Protein AF-R8MET6-F1 (afdb_monomer_lite)

Foldseek 3Di:
DDKFWKWKFFDDPPDDSVRTDTPDTDIDPPQDPDPVSNVVVVQVVNQVVCVVVLTKMWMDTPPGPPTDIDRPPSPPD

pLDDT: mean 81.68, std 12.21, range [41.06, 91.38]

Sequence (77 aa):
MAIKRIQVVVKETGKTWEESSVVADVTLKDLPDEYEEQKSHIDSRAEMIAHVYKKQVRWNYYGHLTGNYIGNQYLYN

Radius of gyration: 12.4 Å; chains: 1; bounding box: 32×17×34 Å

Secondary structure (DSSP, 8-state):
-EEEEEEEEEPPTT--SSSSPEEEEEEEEEE-SSHHHHHHHHHHHHHHHHHHHTS-EEEEETTEEEEEEE-GGGGG-

Organism: Bacillus cereus (strain VD146) (NCBI:txid1053236)

Structure (mmCIF, N/CA/C/O backbone):
data_AF-R8MET6-F1
#
_entry.id   AF-R8MET6-F1
#
loop_
_atom_site.group_PDB
_atom_site.id
_atom_site.type_symbol
_atom_site.label_atom_id
_atom_site.label_alt_id
_atom_site.label_comp_id
_atom_site.label_asym_id
_atom_site.label_entity_id
_atom_site.label_seq_id
_atom_site.pdbx_PDB_ins_code
_atom_site.Cartn_x
_atom_site.Cartn_y
_atom_site.Cartn_z
_atom_site.occupancy
_atom_site.B_iso_or_equiv
_atom_site.auth_seq_id
_atom_site.auth_comp_id
_atom_site.auth_asym_id
_atom_site.auth_atom_id
_atom_site.pdbx_PDB_model_num
ATOM 1 N N . MET A 1 1 ? 13.176 -2.720 -17.424 1.00 58.38 1 MET A N 1
ATOM 2 C CA . 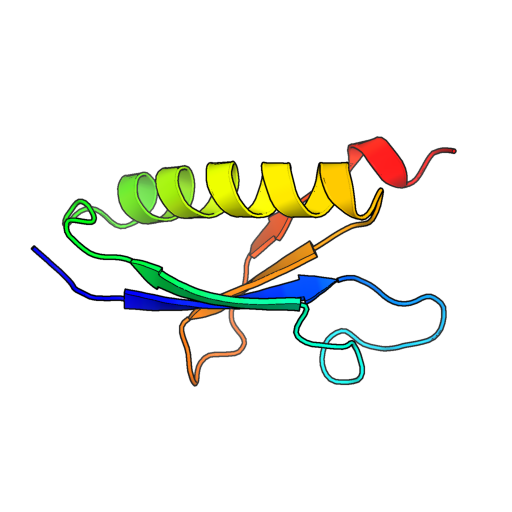MET A 1 1 ? 12.039 -3.264 -16.652 1.00 58.38 1 MET A CA 1
ATOM 3 C C . MET A 1 1 ? 12.451 -3.464 -15.209 1.00 58.38 1 MET A C 1
ATOM 5 O O . MET A 1 1 ? 13.301 -4.302 -14.913 1.00 58.38 1 MET A O 1
ATOM 9 N N . ALA A 1 2 ? 11.894 -2.644 -14.323 1.00 64.62 2 ALA A N 1
ATOM 10 C CA . ALA A 1 2 ? 12.211 -2.669 -12.904 1.00 64.62 2 ALA A CA 1
ATOM 11 C C . ALA A 1 2 ? 11.384 -3.729 -12.157 1.00 64.62 2 ALA A C 1
ATOM 13 O O . ALA A 1 2 ? 10.191 -3.900 -12.405 1.00 64.62 2 ALA A O 1
ATOM 14 N N . ILE A 1 3 ? 12.019 -4.410 -11.199 1.00 73.12 3 ILE A N 1
ATOM 15 C CA . ILE A 1 3 ? 11.333 -5.251 -10.213 1.00 73.12 3 ILE A CA 1
ATOM 16 C C . ILE A 1 3 ? 11.185 -4.423 -8.939 1.00 73.12 3 ILE A C 1
ATOM 18 O O . ILE A 1 3 ? 12.181 -3.947 -8.391 1.00 73.12 3 ILE A O 1
ATOM 22 N N . LYS A 1 4 ? 9.951 -4.241 -8.463 1.00 82.31 4 LYS A N 1
ATOM 23 C CA . LYS A 1 4 ? 9.666 -3.492 -7.231 1.00 82.31 4 LYS A CA 1
ATOM 24 C C . LYS A 1 4 ? 8.878 -4.357 -6.263 1.00 82.31 4 LYS A C 1
ATOM 26 O O . LYS A 1 4 ? 7.889 -4.978 -6.638 1.00 82.31 4 LYS A O 1
ATOM 31 N N . ARG A 1 5 ? 9.302 -4.374 -5.003 1.00 88.50 5 ARG A N 1
ATOM 32 C CA . ARG A 1 5 ? 8.553 -4.992 -3.908 1.00 88.50 5 ARG A CA 1
ATOM 33 C C . ARG A 1 5 ? 7.764 -3.911 -3.186 1.00 88.50 5 ARG A C 1
ATOM 35 O O . ARG A 1 5 ? 8.343 -2.888 -2.813 1.00 88.50 5 ARG A O 1
ATOM 42 N N . ILE A 1 6 ? 6.469 -4.133 -3.009 1.00 90.12 6 ILE A N 1
ATOM 43 C CA . ILE A 1 6 ? 5.575 -3.213 -2.310 1.00 90.12 6 ILE A CA 1
ATOM 44 C C . ILE A 1 6 ? 4.894 -3.922 -1.143 1.00 90.12 6 ILE A C 1
ATOM 46 O O . ILE A 1 6 ? 4.555 -5.101 -1.231 1.00 90.12 6 ILE A O 1
ATOM 50 N N . GLN A 1 7 ? 4.670 -3.179 -0.067 1.00 91.38 7 GLN A N 1
ATOM 51 C CA . GLN A 1 7 ? 3.895 -3.617 1.088 1.00 91.38 7 GLN A CA 1
ATOM 52 C C . GLN A 1 7 ? 2.637 -2.772 1.195 1.00 91.38 7 GLN A C 1
ATOM 54 O O . GLN A 1 7 ? 2.719 -1.546 1.151 1.00 91.38 7 GLN A O 1
ATOM 59 N N . VAL A 1 8 ? 1.487 -3.418 1.351 1.00 90.81 8 VAL A N 1
ATOM 60 C CA . VAL A 1 8 ? 0.189 -2.768 1.531 1.00 90.81 8 VAL A CA 1
ATOM 61 C C . VAL A 1 8 ? -0.280 -2.998 2.957 1.00 90.81 8 VAL A C 1
ATOM 63 O O . VAL A 1 8 ? -0.343 -4.133 3.429 1.00 90.81 8 VAL A O 1
ATOM 66 N N . VAL A 1 9 ? -0.618 -1.908 3.628 1.00 91.31 9 VAL A N 1
ATOM 67 C CA . VAL A 1 9 ? -1.097 -1.862 5.006 1.00 91.31 9 VAL A CA 1
ATOM 68 C C . VAL A 1 9 ? -2.533 -1.365 4.997 1.00 91.31 9 VAL A C 1
ATOM 70 O O . VAL A 1 9 ? -2.851 -0.415 4.283 1.00 91.31 9 VAL A O 1
ATOM 73 N N . VAL A 1 10 ? -3.401 -1.981 5.791 1.00 90.19 10 VAL A N 1
ATOM 74 C CA . VAL A 1 10 ? -4.800 -1.558 5.952 1.00 90.19 10 VAL A CA 1
ATOM 75 C C . VAL A 1 10 ? -4.933 -0.711 7.209 1.00 90.19 10 VAL A C 1
ATOM 77 O O . VAL A 1 10 ? -4.414 -1.087 8.252 1.00 90.19 10 VAL A O 1
ATOM 80 N N . LYS A 1 11 ? -5.660 0.409 7.147 1.00 89.50 11 LYS A N 1
ATOM 81 C CA . LYS A 1 11 ? -5.894 1.260 8.316 1.00 89.50 11 LYS A CA 1
ATOM 82 C C . LYS A 1 11 ? -6.720 0.519 9.360 1.00 89.50 11 LYS A C 1
ATOM 84 O O . LYS A 1 11 ? -7.884 0.188 9.127 1.00 89.50 11 LYS A O 1
ATOM 89 N N . GLU A 1 12 ? -6.134 0.296 10.529 1.00 87.56 12 GLU A N 1
ATOM 90 C CA . GLU A 1 12 ? -6.849 -0.235 11.686 1.00 87.56 12 GLU A CA 1
ATOM 91 C C . GLU A 1 12 ? -7.335 0.902 12.597 1.00 87.56 12 GLU A C 1
ATOM 93 O O . GLU A 1 12 ? -6.632 1.887 12.839 1.00 87.56 12 GLU A O 1
ATOM 98 N N . THR A 1 13 ? -8.568 0.782 13.094 1.00 85.75 13 THR A N 1
ATOM 99 C CA . THR A 1 13 ? -9.166 1.763 14.006 1.00 85.75 13 THR A CA 1
ATOM 100 C C . THR A 1 13 ? -8.350 1.843 15.291 1.00 85.75 13 THR A C 1
ATOM 102 O O . THR A 1 13 ? -8.086 0.824 15.923 1.00 85.75 13 THR A O 1
ATOM 105 N N . GLY A 1 14 ? -7.959 3.058 15.681 1.00 87.19 14 GLY A N 1
ATOM 106 C CA . GLY A 1 14 ? -7.172 3.291 16.893 1.00 87.19 14 GLY A CA 1
ATOM 107 C C . GLY A 1 14 ? -5.679 2.970 16.773 1.00 87.19 14 GLY A C 1
ATOM 108 O O . GLY A 1 14 ? -4.984 3.070 17.776 1.00 87.19 14 GLY A O 1
ATOM 109 N N . LYS A 1 15 ? -5.175 2.623 15.579 1.00 88.06 15 LYS A N 1
ATOM 110 C CA . LYS A 1 15 ? -3.746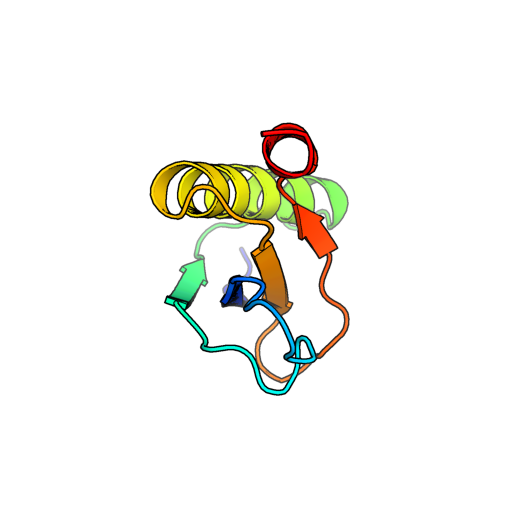 2.375 15.333 1.00 88.06 15 LYS A CA 1
ATOM 111 C C . LYS A 1 15 ? -3.150 3.364 14.339 1.00 88.06 15 LYS A C 1
ATOM 113 O O . LYS A 1 15 ? -3.822 3.844 13.418 1.00 88.06 15 LYS A O 1
ATOM 118 N N . THR A 1 16 ? -1.864 3.654 14.486 1.00 88.06 16 THR A N 1
ATOM 119 C CA . THR A 1 16 ? -1.056 4.318 13.453 1.00 88.06 16 THR A CA 1
ATOM 120 C C . THR A 1 16 ? -0.862 3.395 12.242 1.00 88.06 16 THR A C 1
ATOM 122 O O . THR A 1 16 ? -1.254 2.226 12.259 1.00 88.06 16 THR A O 1
ATOM 125 N N . TRP A 1 17 ? -0.322 3.918 11.139 1.00 86.81 17 TRP A N 1
ATOM 126 C CA . TRP A 1 17 ? -0.050 3.086 9.959 1.00 86.81 17 TRP A CA 1
ATOM 127 C C . TRP A 1 17 ? 1.069 2.082 10.232 1.00 86.81 17 TRP A C 1
ATOM 129 O O . TRP A 1 17 ? 1.043 0.974 9.717 1.00 86.81 17 TRP A O 1
ATOM 139 N N . GLU A 1 18 ? 2.017 2.470 11.071 1.00 85.38 18 GLU A N 1
ATOM 140 C CA . GLU A 1 18 ? 3.184 1.702 11.479 1.00 85.38 18 GLU A CA 1
ATOM 141 C C . GLU A 1 18 ? 2.800 0.545 12.419 1.00 85.38 18 GLU A C 1
ATOM 143 O O . GLU A 1 18 ? 3.442 -0.499 12.414 1.00 85.38 18 GLU A O 1
ATOM 148 N N . GLU A 1 19 ? 1.717 0.708 13.183 1.00 87.69 19 GLU A N 1
ATOM 149 C CA . GLU A 1 19 ? 1.131 -0.328 14.049 1.00 87.69 19 GLU A CA 1
ATOM 150 C C . GLU A 1 19 ? 0.100 -1.214 13.332 1.00 87.69 19 GLU A C 1
ATOM 152 O O . GLU A 1 19 ? -0.373 -2.210 13.891 1.00 87.69 19 GLU A O 1
ATOM 157 N N . SER A 1 20 ? -0.313 -0.822 12.127 1.00 88.25 20 SER A N 1
ATOM 158 C CA . SER A 1 20 ? -1.321 -1.537 11.351 1.00 88.25 20 SER A CA 1
ATOM 159 C C . SER A 1 20 ? -0.711 -2.734 10.616 1.00 88.25 20 SER A C 1
ATOM 161 O O . SER A 1 20 ? 0.462 -2.732 10.240 1.00 88.25 20 SER A O 1
ATOM 163 N N . SER A 1 21 ? -1.517 -3.768 10.380 1.00 86.38 21 SER A N 1
ATOM 164 C CA . SER A 1 21 ? -1.028 -5.008 9.773 1.00 86.38 21 SER A CA 1
ATOM 165 C C . SER A 1 21 ? -0.736 -4.850 8.277 1.00 86.38 21 SER A C 1
ATOM 167 O O . SER A 1 21 ? -1.551 -4.311 7.519 1.00 86.38 21 SER A O 1
ATOM 169 N N . VAL A 1 22 ? 0.399 -5.394 7.827 1.00 90.25 22 VAL A N 1
ATOM 170 C CA . VAL A 1 22 ? 0.671 -5.609 6.397 1.00 90.25 22 VAL A CA 1
ATOM 171 C C . VAL A 1 22 ? -0.248 -6.724 5.902 1.00 90.25 22 VAL A C 1
ATOM 173 O O . VAL A 1 22 ? -0.194 -7.844 6.403 1.00 90.25 22 VAL A O 1
ATOM 176 N N . VAL A 1 23 ? -1.087 -6.422 4.915 1.00 90.44 23 VAL A N 1
ATOM 177 C CA . VAL A 1 23 ? -2.048 -7.379 4.338 1.00 90.44 23 VAL A CA 1
ATOM 178 C C . VAL A 1 23 ? -1.601 -7.935 2.993 1.00 90.44 23 VAL A C 1
ATOM 180 O O . VAL A 1 23 ? -2.096 -8.971 2.559 1.00 90.44 23 VAL A O 1
ATOM 183 N N . ALA A 1 24 ? -0.662 -7.263 2.327 1.00 88.50 24 ALA A N 1
ATOM 184 C CA . ALA A 1 24 ? -0.054 -7.758 1.106 1.00 88.50 24 ALA A CA 1
ATOM 185 C C . ALA A 1 24 ? 1.416 -7.347 1.040 1.00 88.50 24 ALA A C 1
ATOM 187 O O . ALA A 1 24 ? 1.767 -6.207 1.335 1.00 88.50 24 ALA A O 1
ATOM 188 N N . ASP A 1 25 ? 2.258 -8.275 0.606 1.00 90.00 25 ASP A N 1
ATOM 189 C CA . ASP A 1 25 ? 3.659 -8.039 0.282 1.00 90.00 25 ASP A CA 1
ATOM 190 C C . ASP A 1 25 ? 3.906 -8.657 -1.094 1.00 90.00 25 ASP A C 1
ATOM 192 O O . ASP A 1 25 ? 3.949 -9.879 -1.244 1.00 90.00 25 ASP A O 1
ATOM 196 N N . VAL A 1 26 ? 3.934 -7.810 -2.124 1.00 87.62 26 VAL A N 1
ATOM 197 C CA . VAL A 1 26 ? 3.906 -8.257 -3.518 1.00 87.62 26 VAL A CA 1
ATOM 198 C C . VAL A 1 26 ? 5.111 -7.744 -4.285 1.00 87.62 26 VAL A C 1
ATOM 200 O O . VAL A 1 26 ? 5.520 -6.588 -4.174 1.00 87.62 26 VAL A O 1
ATOM 203 N N . THR A 1 27 ? 5.679 -8.630 -5.099 1.00 89.19 27 THR A N 1
ATOM 204 C CA . THR A 1 27 ? 6.724 -8.282 -6.060 1.00 89.19 27 THR A CA 1
ATOM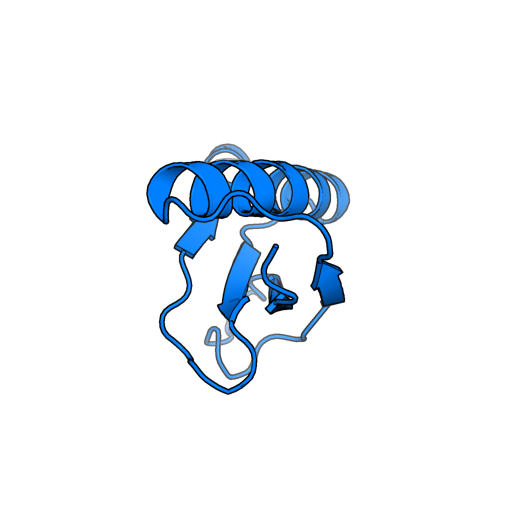 205 C C . THR A 1 27 ? 6.082 -8.033 -7.412 1.00 89.19 27 THR A C 1
ATOM 207 O O . THR A 1 27 ? 5.508 -8.938 -8.015 1.00 89.19 27 THR A O 1
ATOM 210 N N . LEU A 1 28 ? 6.189 -6.799 -7.884 1.00 85.38 28 LEU A N 1
ATOM 211 C CA . LEU A 1 28 ? 5.720 -6.373 -9.188 1.00 85.38 28 LEU A CA 1
ATOM 212 C C . LEU A 1 28 ? 6.882 -6.437 -10.175 1.00 85.38 28 LEU A C 1
ATOM 214 O O . LEU A 1 28 ? 7.951 -5.870 -9.937 1.00 85.38 28 LEU A O 1
ATOM 218 N N . LYS A 1 29 ? 6.656 -7.166 -11.264 1.00 85.50 29 LYS A N 1
ATOM 219 C CA . LYS A 1 29 ? 7.553 -7.254 -12.416 1.00 85.50 29 LYS A CA 1
ATOM 220 C C . LYS A 1 29 ? 7.000 -6.392 -13.545 1.00 85.50 29 LYS A C 1
ATOM 222 O O . LYS A 1 29 ? 5.819 -6.046 -13.522 1.00 85.50 29 LYS A O 1
ATOM 227 N N . ASP A 1 30 ? 7.868 -6.071 -14.497 1.00 84.75 30 ASP A N 1
ATOM 228 C CA . ASP A 1 30 ? 7.514 -5.396 -15.751 1.00 84.75 30 ASP A CA 1
ATOM 229 C C . ASP A 1 30 ? 6.771 -4.071 -15.539 1.00 84.75 30 ASP A C 1
ATOM 231 O O . ASP A 1 30 ? 5.897 -3.688 -16.312 1.00 84.75 30 ASP A O 1
ATOM 235 N N . LEU A 1 31 ? 7.117 -3.370 -14.456 1.00 82.69 31 LEU A N 1
ATOM 236 C CA . LEU A 1 31 ? 6.620 -2.026 -14.224 1.00 82.69 31 LEU A CA 1
ATOM 237 C C . LEU A 1 31 ? 7.234 -1.057 -15.250 1.00 82.69 31 LEU A C 1
ATOM 239 O O . LEU A 1 31 ? 8.415 -1.225 -15.588 1.00 82.69 31 LEU A O 1
ATOM 243 N N . PRO A 1 32 ? 6.468 -0.047 -15.709 1.00 85.31 32 PRO A N 1
ATOM 244 C CA . PRO A 1 32 ? 6.998 1.029 -16.541 1.00 85.31 32 PRO A CA 1
ATOM 245 C C . PRO A 1 32 ? 8.188 1.710 -15.870 1.00 85.31 32 PRO A C 1
ATOM 247 O O . PRO A 1 32 ? 8.286 1.712 -14.645 1.00 85.31 32 PRO A O 1
ATOM 250 N N . ASP A 1 33 ? 9.094 2.307 -16.638 1.00 83.00 33 ASP A N 1
ATOM 251 C CA . ASP A 1 33 ? 10.247 2.995 -16.046 1.00 83.00 33 ASP A CA 1
ATOM 252 C C . ASP A 1 33 ? 9.853 4.379 -15.478 1.00 83.00 33 ASP A C 1
ATOM 254 O O . ASP A 1 33 ? 10.472 4.847 -14.521 1.00 83.00 33 ASP A O 1
ATOM 258 N N . GLU A 1 34 ? 8.758 4.972 -15.966 1.00 87.25 34 GLU A N 1
ATOM 259 C CA . GLU A 1 34 ? 8.224 6.259 -15.506 1.00 87.25 34 GLU A CA 1
ATOM 260 C C . GLU A 1 34 ? 7.499 6.156 -14.157 1.00 87.25 34 GLU A C 1
ATOM 262 O O . GLU A 1 34 ? 6.600 5.335 -13.967 1.00 87.25 34 GLU A O 1
ATOM 267 N N . TYR A 1 35 ? 7.860 7.026 -13.208 1.00 83.44 35 TYR A N 1
ATOM 268 C CA . TYR A 1 35 ? 7.355 6.967 -11.830 1.00 83.44 35 TYR A CA 1
ATOM 269 C C . TYR A 1 35 ? 5.830 7.113 -11.733 1.00 83.44 35 TYR A C 1
ATOM 271 O O . TYR A 1 35 ? 5.193 6.355 -11.003 1.00 83.44 35 TYR A O 1
ATOM 279 N N . GLU A 1 36 ? 5.235 8.056 -12.466 1.00 85.56 36 GLU A N 1
ATOM 280 C CA . GLU A 1 36 ? 3.784 8.292 -12.419 1.00 85.56 36 GLU A CA 1
ATOM 281 C C . GLU A 1 36 ? 2.994 7.099 -12.970 1.00 85.56 36 GLU A C 1
ATOM 283 O O . GLU A 1 36 ? 1.960 6.716 -12.419 1.00 85.56 36 GLU A O 1
ATOM 288 N N . GLU A 1 37 ? 3.519 6.440 -14.003 1.00 87.50 37 GLU A N 1
ATOM 289 C CA . GLU A 1 37 ? 2.923 5.218 -14.534 1.00 87.50 37 GLU A CA 1
ATOM 290 C C . GLU A 1 37 ? 3.057 4.066 -13.530 1.00 87.50 37 GLU A C 1
ATOM 292 O O . GLU A 1 37 ? 2.064 3.400 -13.224 1.00 87.50 37 GLU A O 1
ATOM 297 N N . GLN A 1 38 ? 4.240 3.871 -12.927 1.00 86.12 38 GLN A N 1
ATOM 298 C CA . GLN A 1 38 ? 4.433 2.892 -11.845 1.00 86.12 38 GLN A CA 1
ATOM 299 C C . GLN A 1 38 ? 3.436 3.112 -10.710 1.00 86.12 38 GLN A C 1
ATOM 301 O O . GLN A 1 38 ? 2.793 2.165 -10.251 1.00 86.12 38 GLN A O 1
ATOM 306 N N . LYS A 1 39 ? 3.299 4.367 -10.270 1.00 86.88 39 LYS A N 1
ATOM 307 C CA . LYS A 1 39 ? 2.384 4.772 -9.209 1.00 86.88 39 LYS A CA 1
ATOM 308 C C . LYS A 1 39 ? 0.946 4.417 -9.576 1.00 86.88 39 LYS A C 1
ATOM 310 O O . LYS A 1 39 ? 0.289 3.757 -8.783 1.00 86.88 39 LYS A O 1
ATOM 315 N N . SER A 1 40 ? 0.490 4.757 -10.781 1.00 88.00 40 SER A N 1
ATOM 316 C CA . SER A 1 40 ? -0.854 4.418 -11.271 1.00 88.00 40 SER A CA 1
ATOM 317 C C . SER A 1 40 ? -1.121 2.903 -11.262 1.00 88.00 40 SER A C 1
ATOM 319 O O . SER A 1 40 ? -2.148 2.438 -10.759 1.00 88.00 40 SER A O 1
ATOM 321 N N . HIS A 1 41 ? -0.154 2.098 -11.719 1.00 87.31 41 HIS A N 1
ATOM 322 C CA . HIS A 1 41 ? -0.253 0.634 -11.687 1.00 87.31 41 HIS A CA 1
ATOM 323 C C . HIS A 1 41 ? -0.331 0.060 -10.266 1.00 87.31 41 HIS A C 1
ATOM 325 O O . HIS A 1 41 ? -1.022 -0.938 -10.033 1.00 87.31 41 HIS A O 1
ATOM 331 N N . ILE A 1 42 ? 0.412 0.636 -9.322 1.00 88.56 42 ILE A N 1
ATOM 332 C CA . ILE A 1 42 ? 0.380 0.216 -7.920 1.00 88.56 42 ILE A CA 1
ATOM 333 C C . ILE A 1 42 ? -0.926 0.669 -7.261 1.00 88.56 42 ILE A C 1
ATOM 335 O O . ILE A 1 42 ? -1.554 -0.126 -6.558 1.00 88.56 42 ILE A O 1
ATOM 339 N N . ASP A 1 43 ? -1.359 1.900 -7.534 1.00 89.31 43 ASP A N 1
ATOM 340 C CA . ASP A 1 43 ? -2.575 2.487 -6.983 1.00 89.31 43 ASP A CA 1
ATOM 341 C C . ASP A 1 43 ? -3.801 1.642 -7.335 1.00 89.31 43 ASP A C 1
ATOM 343 O O . ASP A 1 43 ? -4.563 1.270 -6.444 1.00 89.31 43 ASP A O 1
ATOM 347 N N . SER A 1 44 ? -3.931 1.232 -8.600 1.00 88.25 44 SER A N 1
ATOM 348 C CA . SER A 1 44 ? -5.022 0.361 -9.052 1.00 88.25 44 SER A CA 1
ATOM 349 C C . SER A 1 44 ? -5.080 -0.970 -8.283 1.00 88.25 44 SER A C 1
ATOM 351 O O . SER A 1 44 ? -6.153 -1.423 -7.881 1.00 88.25 44 SER A O 1
ATOM 353 N N . ARG A 1 45 ? -3.927 -1.591 -7.993 1.00 87.56 45 ARG A N 1
ATOM 354 C CA . ARG A 1 45 ? -3.872 -2.834 -7.199 1.00 87.56 45 ARG A CA 1
ATOM 355 C C . ARG A 1 45 ? -4.226 -2.597 -5.733 1.00 87.56 45 ARG A C 1
ATOM 357 O O . ARG A 1 45 ? -4.934 -3.401 -5.129 1.00 87.56 45 ARG A O 1
ATOM 364 N N . ALA A 1 46 ? -3.726 -1.512 -5.150 1.00 89.44 46 ALA A N 1
ATOM 365 C CA . ALA A 1 46 ? -4.027 -1.149 -3.773 1.00 89.44 46 ALA A CA 1
ATOM 366 C C . ALA A 1 46 ? -5.508 -0.764 -3.597 1.00 89.44 46 ALA A C 1
ATOM 368 O O . ALA A 1 46 ? -6.098 -1.098 -2.572 1.00 89.44 46 ALA A O 1
ATOM 369 N N . GLU A 1 47 ? -6.150 -0.169 -4.603 1.00 89.81 47 GLU A N 1
ATOM 370 C CA . GLU A 1 47 ? -7.589 0.113 -4.602 1.00 89.81 47 GLU A CA 1
ATOM 371 C C . GLU A 1 47 ? -8.437 -1.163 -4.522 1.00 89.81 47 GLU A C 1
ATOM 373 O O . GLU A 1 47 ? -9.382 -1.228 -3.732 1.00 89.81 47 GLU A O 1
ATOM 378 N N . MET A 1 48 ? -8.060 -2.219 -5.251 1.00 88.19 48 MET A N 1
ATOM 379 C CA . MET A 1 48 ? -8.727 -3.522 -5.138 1.00 88.19 48 MET A CA 1
ATOM 380 C C . MET A 1 48 ? -8.651 -4.074 -3.708 1.00 88.19 48 MET A C 1
ATOM 382 O O . MET A 1 48 ? -9.642 -4.578 -3.180 1.00 88.19 48 MET A O 1
ATOM 386 N N . ILE A 1 49 ? -7.493 -3.944 -3.054 1.00 88.69 49 ILE A N 1
ATOM 387 C CA . ILE A 1 49 ? -7.313 -4.360 -1.657 1.00 88.69 49 ILE A CA 1
ATOM 388 C C . ILE A 1 49 ? -8.183 -3.494 -0.738 1.00 88.69 49 ILE A C 1
ATOM 390 O O . ILE A 1 49 ? -8.905 -4.029 0.101 1.00 88.69 49 ILE A O 1
ATOM 394 N N . ALA A 1 50 ? -8.181 -2.172 -0.919 1.00 89.81 50 ALA A N 1
ATOM 395 C CA . ALA A 1 50 ? -9.025 -1.262 -0.147 1.00 89.81 50 ALA A CA 1
ATOM 396 C C . ALA A 1 50 ? -10.509 -1.646 -0.225 1.00 89.81 50 ALA A C 1
ATOM 398 O O . ALA A 1 50 ? -11.197 -1.659 0.796 1.00 89.81 50 ALA A O 1
ATOM 399 N N . HIS A 1 51 ? -10.983 -2.026 -1.415 1.00 88.38 51 HIS A N 1
ATOM 400 C CA . HIS A 1 51 ? -12.350 -2.495 -1.627 1.00 88.38 51 HIS A CA 1
ATOM 401 C C . HIS A 1 51 ? -12.641 -3.813 -0.898 1.00 88.38 51 HIS A C 1
ATOM 403 O O . HIS A 1 51 ? -13.632 -3.903 -0.174 1.00 88.38 51 HIS A O 1
ATOM 409 N N . VAL A 1 52 ? -11.758 -4.813 -1.021 1.00 89.44 52 VAL A N 1
ATOM 410 C CA . VAL A 1 52 ? -11.905 -6.117 -0.342 1.00 89.44 52 VAL A CA 1
ATOM 411 C C . VAL A 1 52 ? -11.968 -5.953 1.177 1.00 89.44 52 VAL A C 1
ATOM 413 O O . VAL A 1 52 ? -12.808 -6.564 1.834 1.00 89.44 52 VAL A O 1
ATOM 416 N N . TYR A 1 53 ? -11.112 -5.098 1.737 1.00 86.00 53 TYR A N 1
ATOM 417 C CA . TYR A 1 53 ? -11.061 -4.853 3.178 1.00 86.00 53 TYR A CA 1
ATOM 418 C C . TYR A 1 53 ? -12.061 -3.791 3.660 1.00 86.00 53 TYR A C 1
ATOM 420 O O . TYR A 1 53 ? -12.188 -3.611 4.872 1.00 86.00 53 TYR A O 1
ATOM 428 N N . LYS A 1 54 ? -12.763 -3.100 2.745 1.00 87.50 54 LYS A N 1
ATOM 429 C CA . LYS A 1 54 ? -13.642 -1.942 3.009 1.00 87.50 54 LYS A CA 1
ATOM 430 C C . LYS A 1 54 ? -12.987 -0.891 3.907 1.00 87.50 54 LYS A C 1
ATOM 432 O O . LYS A 1 54 ? -13.597 -0.377 4.842 1.00 87.50 54 LYS A O 1
ATOM 437 N N . LYS A 1 55 ? -11.707 -0.625 3.667 1.00 87.62 55 LYS A N 1
ATOM 438 C CA . LYS A 1 55 ? -10.864 0.212 4.523 1.00 87.62 55 LYS A CA 1
ATOM 439 C C . LYS A 1 55 ? -9.892 1.013 3.682 1.00 87.62 55 LYS A C 1
ATOM 441 O O . LYS A 1 55 ? -9.576 0.650 2.552 1.00 87.62 55 LYS A O 1
ATOM 446 N N . GLN A 1 56 ? -9.373 2.084 4.269 1.00 89.50 56 GLN A N 1
ATOM 447 C CA . GLN A 1 56 ? -8.231 2.773 3.690 1.00 89.50 56 GLN A CA 1
ATOM 448 C C . GLN A 1 56 ? -6.995 1.880 3.718 1.00 89.50 56 GLN A C 1
ATOM 450 O O . GLN A 1 56 ? -6.775 1.135 4.676 1.00 89.50 56 GLN A O 1
ATOM 455 N N . VAL A 1 57 ? -6.165 2.006 2.693 1.00 90.94 57 VAL A N 1
ATOM 456 C CA . VAL A 1 57 ? -4.874 1.331 2.607 1.00 90.94 57 VAL A CA 1
ATOM 457 C C . VAL A 1 57 ? -3.763 2.329 2.340 1.00 90.94 57 VAL A C 1
ATOM 459 O O . VAL A 1 57 ? -3.981 3.389 1.753 1.00 90.94 57 VAL A O 1
ATOM 462 N N . ARG A 1 58 ? -2.553 1.960 2.744 1.00 90.94 58 ARG A N 1
ATOM 463 C CA . ARG A 1 58 ? -1.311 2.632 2.381 1.00 90.94 58 ARG A CA 1
ATOM 464 C C . ARG A 1 58 ? -0.400 1.602 1.745 1.00 90.94 58 ARG A C 1
ATOM 466 O O . ARG A 1 58 ? -0.167 0.555 2.346 1.00 90.94 58 ARG A O 1
ATOM 473 N N . TRP A 1 59 ? 0.135 1.887 0.566 1.00 90.31 5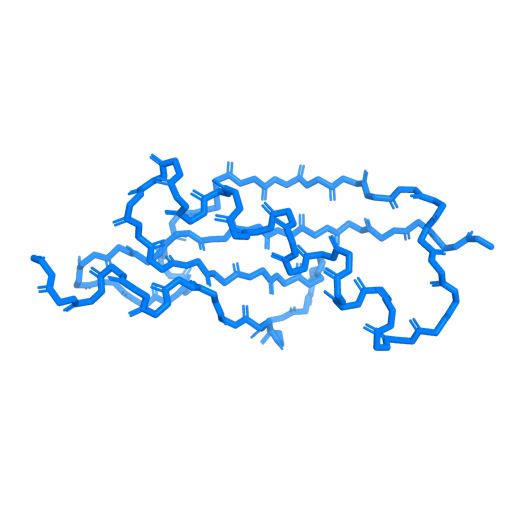9 TRP A N 1
ATOM 474 C CA . TRP A 1 59 ? 1.182 1.051 -0.016 1.00 90.31 59 TRP A CA 1
ATOM 475 C C . TRP A 1 59 ? 2.527 1.762 0.054 1.00 90.31 59 TRP A C 1
ATOM 477 O O . TRP A 1 59 ? 2.601 2.968 -0.144 1.00 90.31 59 TRP A O 1
ATOM 487 N N . ASN A 1 60 ? 3.591 1.019 0.339 1.00 88.19 60 ASN A N 1
ATOM 488 C CA . ASN A 1 60 ? 4.957 1.514 0.482 1.00 88.19 60 ASN A CA 1
ATOM 489 C C . ASN A 1 60 ? 5.898 0.667 -0.378 1.00 88.19 60 ASN A C 1
ATOM 491 O O . ASN A 1 60 ? 5.702 -0.546 -0.485 1.00 88.19 60 ASN A O 1
ATOM 495 N N . TYR A 1 61 ? 6.948 1.266 -0.942 1.00 86.44 61 TYR A N 1
ATOM 496 C CA . TYR A 1 61 ? 8.068 0.469 -1.442 1.00 86.44 61 TYR A CA 1
ATOM 497 C C . TYR A 1 61 ? 8.763 -0.210 -0.259 1.00 86.44 61 TYR A C 1
ATOM 499 O O . TYR A 1 61 ? 8.896 0.379 0.814 1.00 86.44 61 TYR A O 1
ATOM 507 N N . TYR A 1 62 ? 9.197 -1.456 -0.439 1.00 78.31 62 TYR A N 1
ATOM 508 C CA . TYR A 1 62 ? 9.860 -2.209 0.624 1.00 78.31 62 TYR A CA 1
ATOM 509 C C . TYR A 1 62 ? 11.053 -1.423 1.189 1.00 78.31 62 TYR A C 1
ATOM 511 O O . TYR A 1 62 ? 11.915 -0.974 0.435 1.00 78.31 62 TYR A O 1
ATOM 519 N N . GLY A 1 63 ? 11.090 -1.248 2.513 1.00 64.38 63 GLY A N 1
ATOM 520 C CA . GLY A 1 63 ? 12.138 -0.485 3.202 1.00 64.38 63 GLY A CA 1
ATOM 521 C C . GLY A 1 63 ? 11.970 1.041 3.186 1.00 64.38 63 GLY A C 1
ATOM 522 O O . GLY A 1 63 ? 12.791 1.730 3.783 1.00 64.38 63 GLY A O 1
ATOM 523 N N . HIS A 1 64 ? 10.913 1.583 2.567 1.00 64.56 64 HIS A N 1
ATOM 524 C CA . HIS A 1 64 ? 10.664 3.025 2.494 1.00 64.56 64 HIS A CA 1
ATOM 525 C C . HIS A 1 64 ? 9.224 3.370 2.894 1.00 64.56 64 HIS A C 1
ATOM 527 O O . HIS A 1 64 ? 8.286 3.169 2.127 1.00 64.56 64 HIS A O 1
ATOM 533 N N . LEU A 1 65 ? 9.045 3.950 4.086 1.00 57.41 65 LEU A N 1
ATOM 534 C CA . LEU A 1 65 ? 7.752 4.433 4.596 1.00 57.41 65 LEU A CA 1
ATOM 535 C C . LEU A 1 65 ? 7.359 5.790 3.982 1.00 57.4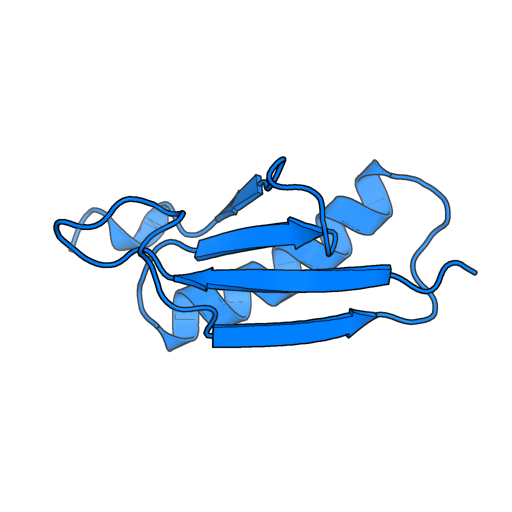1 65 LEU A C 1
ATOM 537 O O . LEU A 1 65 ? 7.132 6.770 4.687 1.00 57.41 65 LEU A O 1
ATOM 541 N N . THR A 1 66 ? 7.269 5.866 2.658 1.00 63.41 66 THR A N 1
ATOM 542 C CA . THR A 1 66 ? 6.888 7.085 1.911 1.00 63.41 66 THR A CA 1
ATOM 543 C C . THR A 1 66 ? 5.532 6.958 1.208 1.00 63.41 66 THR A C 1
ATOM 545 O O . THR A 1 66 ? 5.204 7.744 0.329 1.00 63.41 66 THR A O 1
ATOM 548 N N . GLY A 1 67 ? 4.743 5.953 1.589 1.00 64.94 67 GLY A N 1
ATOM 549 C CA . GLY A 1 67 ? 3.611 5.447 0.823 1.00 64.94 67 GLY A CA 1
ATOM 550 C C . GLY A 1 67 ? 2.429 6.375 0.563 1.00 64.94 67 GLY A C 1
ATOM 551 O O . GLY A 1 67 ? 2.107 7.234 1.382 1.00 64.94 67 GLY A O 1
ATOM 552 N N . ASN A 1 68 ? 1.741 6.100 -0.550 1.00 73.94 68 ASN A N 1
ATOM 553 C CA . ASN A 1 68 ? 0.497 6.748 -0.969 1.00 73.94 68 ASN A CA 1
ATOM 554 C C . ASN A 1 68 ? -0.729 6.089 -0.310 1.00 73.94 68 ASN A C 1
ATOM 556 O O . ASN A 1 68 ? -0.737 4.880 -0.063 1.00 73.94 68 ASN A O 1
ATOM 560 N N . TYR A 1 69 ? -1.767 6.888 -0.047 1.00 78.69 69 TYR A N 1
ATOM 561 C CA . TYR A 1 69 ? -3.009 6.463 0.612 1.00 78.69 69 TYR A CA 1
ATOM 562 C C . TYR A 1 69 ? -4.151 6.305 -0.391 1.00 78.69 69 TYR A C 1
ATOM 564 O O . TYR A 1 69 ? -4.343 7.167 -1.246 1.00 78.69 69 TYR A O 1
ATOM 572 N N . ILE A 1 70 ? -4.936 5.234 -0.254 1.00 80.06 70 ILE A N 1
ATOM 573 C CA . ILE A 1 70 ? -6.053 4.903 -1.151 1.00 80.06 70 ILE A CA 1
ATOM 574 C C . ILE A 1 70 ? -7.269 4.450 -0.341 1.00 80.06 70 ILE A C 1
ATOM 576 O O . ILE A 1 70 ? -7.127 3.836 0.715 1.00 80.06 70 ILE A O 1
ATOM 580 N N . GLY A 1 71 ? -8.475 4.743 -0.840 1.00 68.81 71 GLY A N 1
ATOM 581 C CA . GLY A 1 71 ? -9.734 4.270 -0.250 1.00 68.81 71 GLY A CA 1
ATOM 582 C C . GLY A 1 71 ? -10.600 5.347 0.413 1.00 68.81 71 GLY A C 1
ATOM 583 O O . GLY A 1 71 ? -11.338 5.034 1.345 1.00 68.81 71 GLY A O 1
ATOM 584 N N . ASN A 1 72 ? -10.553 6.603 -0.056 1.00 60.00 72 ASN A N 1
ATOM 585 C CA . ASN A 1 72 ? -11.362 7.710 0.491 1.00 60.00 72 ASN A CA 1
ATOM 586 C C . ASN A 1 72 ? -12.884 7.457 0.495 1.00 60.00 72 ASN A C 1
ATOM 588 O O . ASN A 1 72 ? -13.591 8.081 1.280 1.00 60.00 72 ASN A O 1
ATOM 592 N N . GLN A 1 73 ? -13.399 6.535 -0.325 1.00 57.66 73 GLN A N 1
ATOM 593 C CA . GLN A 1 73 ? -14.833 6.223 -0.370 1.00 57.66 73 GLN A CA 1
ATOM 594 C C . GLN A 1 73 ? -15.374 5.481 0.866 1.00 57.66 73 GLN A C 1
ATOM 596 O O . GLN A 1 73 ? -16.580 5.507 1.084 1.00 57.66 73 GLN A O 1
ATOM 601 N N . TYR A 1 74 ? -14.532 4.853 1.697 1.00 52.22 74 TYR A N 1
ATOM 602 C CA . TYR A 1 74 ? -15.001 4.055 2.848 1.00 52.22 74 TYR A CA 1
ATOM 603 C C . TYR A 1 74 ? -15.003 4.811 4.183 1.00 52.22 74 TYR A C 1
ATOM 605 O O . TYR A 1 74 ? -15.308 4.219 5.210 1.00 52.22 74 TYR A O 1
ATOM 613 N N . LEU A 1 75 ? -14.666 6.106 4.190 1.00 49.38 75 LEU A N 1
ATOM 614 C CA . LEU A 1 75 ? -14.682 6.932 5.406 1.00 49.38 75 LEU A CA 1
ATOM 615 C C . LEU A 1 75 ? -16.082 7.428 5.813 1.00 49.38 75 LEU A C 1
ATOM 617 O O . LEU A 1 75 ? -16.223 7.989 6.895 1.00 49.38 75 LEU A O 1
ATOM 621 N N . TYR A 1 76 ? -17.094 7.254 4.957 1.00 43.69 76 TYR A N 1
ATOM 622 C CA . TYR A 1 76 ? -18.439 7.821 5.138 1.00 43.69 76 TYR A CA 1
ATOM 623 C C . TYR A 1 76 ? -19.552 6.780 5.354 1.00 43.69 76 TYR A C 1
ATOM 625 O O . TYR A 1 76 ? -20.721 7.133 5.230 1.00 43.69 76 TYR A O 1
ATOM 633 N N . ASN A 1 77 ? -19.214 5.526 5.677 1.00 41.06 77 ASN A N 1
ATOM 634 C CA . ASN A 1 77 ? -20.192 4.500 6.065 1.00 41.06 77 ASN A CA 1
ATOM 635 C C . ASN A 1 77 ? -19.992 4.056 7.511 1.00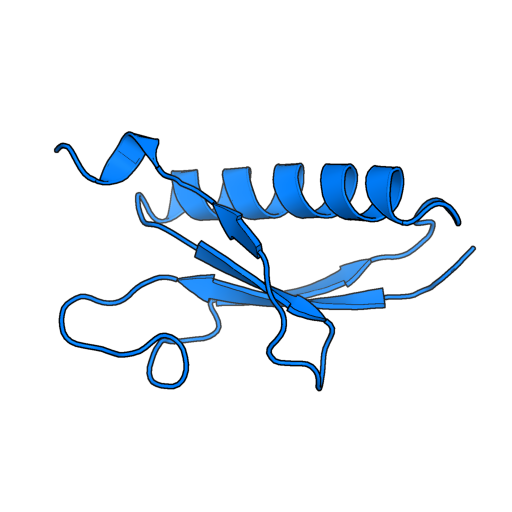 41.06 77 ASN A C 1
ATOM 637 O O . ASN A 1 77 ? -18.839 3.712 7.853 1.00 41.06 77 ASN A O 1
#